Protein AF-A0A1I3PWI2-F1 (afdb_monomer)

Foldseek 3Di:
DDDDDDDDCPCVVVVVVVVVVVVVCLLCVQVVVLVVVLVCQQQVVDDLVVVLVVLVVVLVVLVVVDDPPCPVSVSVNSSSVSSSVVSVPFPRHHNCSVVRVVVVVVVVVVVVVVCVVPDPPDPPPPDD

Mean predicted aligned error: 11.2 Å

pLDDT: mean 79.99, std 15.86, range [42.53, 97.81]

Radius of gyration: 21.0 Å; Cα contacts (8 Å, |Δi|>4): 67; chains: 1; bounding box: 39×54×57 Å

Nearest PDB structures (foldseek):
  5l3c-assembly1_A  TM=3.468E-01  e=8.277E+00  Homo sapiens

Solvent-accessible surface area (backbone atoms only — not comparable to full-atom values): 7539 Å² total; per-residue (Å²): 135,84,79,77,78,76,81,80,70,91,50,52,70,59,51,51,49,53,49,49,51,51,49,50,50,39,75,50,63,28,52,67,60,45,53,52,51,46,52,35,26,29,70,60,76,45,56,64,70,57,51,48,53,52,48,53,52,48,48,55,51,52,63,74,67,65,52,100,83,49,71,70,50,59,45,51,46,53,22,50,52,51,41,45,48,49,64,70,71,48,81,67,37,62,80,39,30,68,65,48,51,55,52,49,50,52,53,52,52,54,50,51,53,52,53,61,73,67,52,75,80,76,78,79,77,81,83,126

Organism: NCBI:txid1114924

Sequence (128 aa):
MKRKPAPDWSDFDSLDGELSDTMALAANAHWASFAVAAALIDKGLIEKEALLKITEALIGLARSYEEPDAVNVDIALLSLEQFRGCLEVYDLKPGAVLPELELCETAAFLEQMVRRRNRPPEPEEDQD

Secondary structure (DSSP, 8-state):
-PPPPPPP-TTHHHHHHHHHHHHHHHTTTTHHHHHHHHHHHHTTSS-HHHHHHHHHHHHHHHHHT--TT-HHHHHHHHHHHHHHHHHHHS---TTTHHHHHHHHHHHHHHHHHHHHHTPPPPP-----

Structure (mmCIF, N/CA/C/O backbone):
data_AF-A0A1I3PWI2-F1
#
_entry.id   AF-A0A1I3PWI2-F1
#
loop_
_atom_site.group_PDB
_atom_site.id
_atom_site.type_symbol
_atom_site.label_atom_id
_atom_site.label_alt_id
_atom_site.label_comp_id
_atom_site.label_asym_id
_atom_site.label_entity_id
_atom_site.label_seq_id
_atom_site.pdbx_PDB_ins_code
_atom_site.Cartn_x
_atom_site.Cartn_y
_atom_site.Cartn_z
_atom_site.occupancy
_atom_site.B_iso_or_equiv
_atom_site.auth_seq_id
_atom_site.auth_comp_id
_atom_site.auth_asym_id
_atom_site.auth_atom_id
_atom_site.pdbx_PDB_model_num
ATOM 1 N N . MET A 1 1 ? 26.021 -4.400 -47.032 1.00 43.94 1 MET A N 1
ATOM 2 C CA . MET A 1 1 ? 25.353 -4.009 -45.771 1.00 43.94 1 MET A CA 1
ATOM 3 C C . MET A 1 1 ? 24.942 -2.547 -45.873 1.00 43.94 1 MET A C 1
ATOM 5 O O . MET A 1 1 ? 25.819 -1.697 -45.942 1.00 43.94 1 MET A O 1
ATOM 9 N N . LYS A 1 2 ? 23.641 -2.244 -45.968 1.00 43.06 2 LYS A N 1
ATOM 10 C CA . LYS A 1 2 ? 23.150 -0.860 -45.858 1.00 43.06 2 LYS A CA 1
ATOM 11 C C . LYS A 1 2 ? 23.138 -0.497 -44.369 1.00 43.06 2 LYS A C 1
ATOM 13 O O . LYS A 1 2 ? 22.577 -1.253 -43.582 1.00 43.06 2 LYS A O 1
ATOM 18 N N . ARG A 1 3 ? 23.804 0.595 -43.980 1.00 48.84 3 ARG A N 1
ATOM 19 C CA . ARG A 1 3 ? 23.737 1.118 -42.606 1.00 48.84 3 ARG A CA 1
ATOM 20 C C . ARG A 1 3 ? 22.287 1.522 -42.322 1.00 48.84 3 ARG A C 1
ATOM 22 O O . ARG A 1 3 ? 21.667 2.146 -43.183 1.00 48.84 3 ARG A O 1
ATOM 29 N N . LYS A 1 4 ? 21.751 1.125 -41.161 1.00 42.53 4 LYS A N 1
ATOM 30 C CA . LYS A 1 4 ? 20.460 1.637 -40.681 1.00 42.53 4 LYS A CA 1
ATOM 31 C C . LYS A 1 4 ? 20.547 3.171 -40.625 1.00 42.53 4 LYS A C 1
ATOM 33 O O . LYS A 1 4 ? 21.602 3.674 -40.228 1.00 42.53 4 LYS A O 1
ATOM 38 N N . PRO A 1 5 ? 19.502 3.898 -41.055 1.00 52.84 5 PRO A N 1
ATOM 39 C CA . PRO A 1 5 ? 19.450 5.339 -40.851 1.00 52.84 5 PRO A CA 1
ATOM 40 C C . PRO A 1 5 ? 19.571 5.643 -39.352 1.00 52.84 5 PRO A C 1
ATOM 42 O O . PRO A 1 5 ? 19.146 4.837 -38.519 1.00 52.84 5 PRO A O 1
ATOM 45 N N . ALA A 1 6 ? 20.214 6.765 -39.026 1.00 57.81 6 ALA A N 1
ATOM 46 C CA . ALA A 1 6 ? 20.267 7.256 -37.656 1.00 57.81 6 ALA A CA 1
ATOM 47 C C . ALA A 1 6 ? 18.833 7.523 -37.156 1.00 57.81 6 ALA A C 1
ATOM 49 O O . ALA A 1 6 ? 17.988 7.879 -37.983 1.00 57.81 6 ALA A O 1
ATOM 50 N N . PRO A 1 7 ? 18.550 7.330 -35.855 1.00 54.06 7 PRO A N 1
ATOM 51 C CA . PRO A 1 7 ? 17.249 7.668 -35.288 1.00 54.06 7 PRO A CA 1
ATOM 52 C C . PRO A 1 7 ? 16.950 9.144 -35.553 1.00 54.06 7 PRO A C 1
ATOM 54 O O . PRO A 1 7 ? 17.852 9.980 -35.460 1.00 54.06 7 PRO A O 1
ATOM 57 N N . ASP A 1 8 ? 15.713 9.446 -35.930 1.00 61.69 8 ASP A N 1
ATOM 58 C CA . ASP A 1 8 ? 15.234 10.820 -36.000 1.00 61.69 8 ASP A CA 1
ATOM 59 C C . ASP A 1 8 ? 15.000 11.307 -34.566 1.00 61.69 8 ASP A C 1
ATOM 61 O O . ASP A 1 8 ? 14.213 10.718 -33.830 1.00 61.69 8 ASP A O 1
ATOM 65 N N . TRP A 1 9 ? 15.756 12.322 -34.149 1.00 59.91 9 TRP A N 1
ATOM 66 C CA . TRP A 1 9 ? 15.756 12.858 -32.784 1.00 59.91 9 TRP A CA 1
ATOM 67 C C . TRP A 1 9 ? 14.835 14.076 -32.627 1.00 59.91 9 TRP A C 1
ATOM 69 O O . TRP A 1 9 ? 14.846 14.710 -31.577 1.00 59.91 9 TRP A O 1
ATOM 79 N N . SER A 1 10 ? 14.068 14.430 -33.665 1.00 58.41 10 SER A N 1
ATOM 80 C CA . SER A 1 10 ? 13.114 15.551 -33.629 1.00 58.41 10 SER A CA 1
ATOM 81 C C . SER A 1 10 ? 11.865 15.282 -32.778 1.00 58.41 10 SER A C 1
ATOM 83 O O . SER A 1 10 ? 11.100 16.203 -32.515 1.00 58.41 10 SER A O 1
ATOM 85 N N . ASP A 1 11 ? 11.705 14.046 -32.308 1.00 59.78 11 ASP A N 1
ATOM 86 C CA . ASP A 1 11 ? 10.565 13.545 -31.535 1.00 59.78 11 ASP A CA 1
ATOM 87 C C . ASP A 1 11 ? 10.942 13.304 -30.058 1.00 59.78 11 ASP A C 1
ATOM 89 O O . ASP A 1 11 ? 10.334 12.501 -29.365 1.00 59.78 11 ASP A O 1
ATOM 93 N N . PHE A 1 12 ? 12.011 13.940 -29.561 1.00 61.53 12 PHE A N 1
ATOM 94 C CA . PHE A 1 12 ? 12.490 13.698 -28.193 1.00 61.53 12 PHE A CA 1
ATOM 95 C C . PHE A 1 12 ? 11.483 14.160 -27.133 1.00 61.53 12 PHE A C 1
ATOM 97 O O . PHE A 1 12 ? 11.306 13.468 -26.138 1.00 61.53 12 PHE A O 1
ATOM 104 N N . ASP A 1 13 ? 10.795 15.281 -27.366 1.00 59.03 13 ASP A N 1
ATOM 105 C CA . ASP A 1 13 ? 9.804 15.822 -26.426 1.00 59.03 13 ASP A CA 1
ATOM 106 C C . ASP A 1 13 ? 8.523 14.973 -26.385 1.00 59.03 13 ASP A C 1
ATOM 108 O O . ASP A 1 13 ? 7.911 14.811 -25.330 1.00 59.03 13 ASP A O 1
ATOM 112 N N . SER A 1 14 ? 8.113 14.393 -27.517 1.00 58.34 14 SER A N 1
ATOM 113 C CA . SER A 1 14 ? 6.978 13.463 -27.560 1.00 58.34 14 SER A CA 1
ATOM 114 C C . SER A 1 14 ? 7.358 12.104 -26.971 1.00 58.34 14 SER A C 1
ATOM 116 O O . SER A 1 14 ? 6.559 11.525 -26.241 1.00 58.34 14 SER A O 1
ATOM 118 N N . LEU A 1 15 ? 8.592 11.637 -27.195 1.00 67.62 15 LEU A N 1
ATOM 119 C CA . LEU A 1 15 ? 9.135 10.438 -26.566 1.00 67.62 15 LEU A CA 1
ATOM 120 C C . LEU A 1 15 ? 9.215 10.611 -25.043 1.00 67.62 15 LEU A C 1
ATOM 122 O O . LEU A 1 15 ? 8.857 9.692 -24.317 1.00 67.62 15 LEU A O 1
ATOM 126 N N . ASP A 1 16 ? 9.639 11.779 -24.553 1.00 67.38 16 ASP A N 1
ATOM 127 C CA . ASP A 1 16 ? 9.697 12.096 -23.120 1.00 67.38 16 ASP A CA 1
ATOM 128 C C . ASP A 1 16 ? 8.292 12.199 -22.503 1.00 67.38 16 ASP A C 1
ATOM 130 O O . ASP A 1 16 ? 8.056 11.703 -21.398 1.00 67.38 16 ASP A O 1
ATOM 134 N N . GLY A 1 17 ? 7.324 12.751 -23.245 1.00 63.09 17 GLY A N 1
ATOM 135 C CA . GLY A 1 17 ? 5.908 12.757 -22.874 1.00 63.09 17 GLY A CA 1
ATOM 136 C C . GLY A 1 17 ? 5.305 11.351 -22.789 1.00 63.09 17 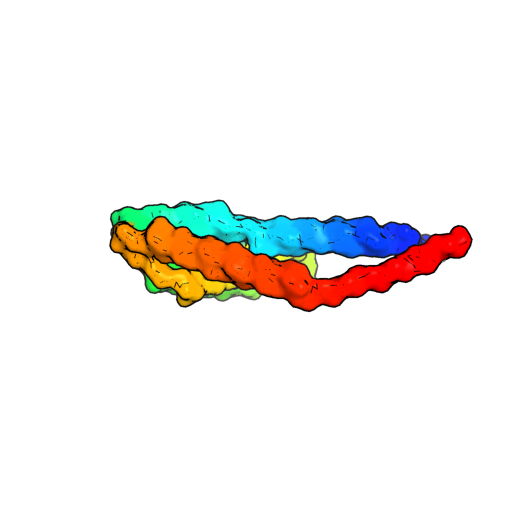GLY A C 1
ATOM 137 O O . GLY A 1 17 ? 4.722 10.991 -21.768 1.00 63.09 17 GLY A O 1
ATOM 138 N N . GLU A 1 18 ? 5.499 10.517 -23.814 1.00 63.06 18 GLU A N 1
ATOM 139 C CA . GLU A 1 18 ? 5.018 9.129 -23.837 1.00 63.06 18 GLU A CA 1
ATOM 140 C C . GLU A 1 18 ? 5.691 8.265 -22.761 1.00 63.06 18 GLU A C 1
ATOM 142 O O . GLU A 1 18 ? 5.035 7.429 -22.127 1.00 63.06 18 GLU A O 1
ATOM 147 N N . LEU A 1 19 ? 6.987 8.478 -22.509 1.00 67.56 19 LEU A N 1
ATOM 148 C CA . LEU A 1 19 ? 7.717 7.804 -21.439 1.00 67.56 19 LEU A CA 1
ATOM 149 C C . LEU A 1 19 ? 7.183 8.237 -20.069 1.00 67.56 19 LEU A C 1
ATOM 151 O O . LEU A 1 19 ? 6.920 7.385 -19.222 1.00 67.56 19 LEU A O 1
ATOM 155 N N . SER A 1 20 ? 6.954 9.537 -19.872 1.00 64.81 20 SER A N 1
ATOM 156 C CA . SER A 1 20 ? 6.384 10.097 -18.643 1.00 64.81 20 SER A CA 1
ATOM 157 C C . SER A 1 20 ? 4.973 9.576 -18.371 1.00 64.81 20 SER A C 1
ATOM 159 O O . SER A 1 20 ? 4.687 9.166 -17.246 1.00 64.81 20 SER A O 1
ATOM 161 N N . ASP A 1 21 ? 4.111 9.512 -19.386 1.00 59.69 21 ASP A N 1
ATOM 162 C CA . ASP A 1 21 ? 2.749 8.982 -19.269 1.00 59.69 21 ASP A CA 1
ATOM 163 C C . ASP A 1 21 ? 2.753 7.479 -18.977 1.00 59.69 21 ASP A C 1
ATOM 165 O O . ASP A 1 21 ? 2.015 7.000 -18.111 1.00 59.69 21 ASP A O 1
ATOM 169 N N . THR A 1 22 ? 3.631 6.727 -19.641 1.00 62.25 22 THR A N 1
ATOM 170 C CA . THR A 1 22 ? 3.802 5.290 -19.392 1.00 62.25 22 THR A CA 1
ATOM 171 C C . THR A 1 22 ? 4.310 5.041 -17.975 1.00 62.25 22 THR A C 1
ATOM 173 O O . THR A 1 22 ? 3.779 4.181 -17.269 1.00 62.25 22 THR A O 1
ATOM 176 N N . MET A 1 23 ? 5.288 5.824 -17.516 1.00 62.78 23 MET A N 1
ATOM 177 C CA . MET A 1 23 ? 5.798 5.761 -16.149 1.00 62.78 23 MET A CA 1
ATOM 178 C C . MET A 1 23 ? 4.741 6.189 -15.128 1.00 62.78 23 MET A C 1
ATOM 180 O O . MET A 1 23 ? 4.651 5.572 -14.072 1.00 62.78 23 MET A O 1
ATOM 184 N N . ALA A 1 24 ? 3.902 7.181 -15.432 1.00 61.16 24 ALA A N 1
ATOM 185 C CA . ALA A 1 24 ? 2.811 7.618 -14.564 1.00 61.16 24 ALA A CA 1
ATOM 186 C C . ALA A 1 24 ? 1.690 6.572 -14.462 1.00 61.16 24 ALA A C 1
ATOM 188 O O . ALA A 1 24 ? 1.161 6.339 -13.374 1.00 61.16 24 ALA A O 1
ATOM 189 N N . LEU A 1 25 ? 1.339 5.912 -15.568 1.00 61.69 25 LEU A N 1
ATOM 190 C CA . LEU A 1 25 ? 0.379 4.807 -15.587 1.00 61.69 25 LEU A CA 1
ATOM 191 C C . LEU A 1 25 ? 0.926 3.591 -14.835 1.00 61.69 25 LEU A C 1
ATOM 193 O O . LEU A 1 25 ? 0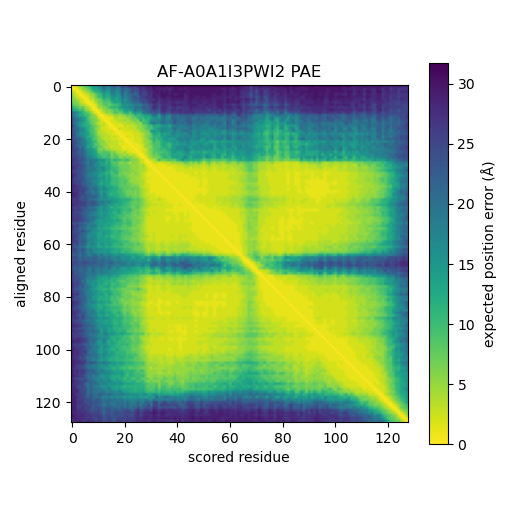.226 3.028 -13.993 1.00 61.69 25 LEU A O 1
ATOM 197 N N . ALA A 1 26 ? 2.191 3.235 -15.067 1.00 60.06 26 ALA A N 1
ATOM 198 C CA . ALA A 1 26 ? 2.885 2.184 -14.328 1.00 60.06 26 ALA A CA 1
ATOM 199 C C . ALA A 1 26 ? 2.947 2.498 -12.823 1.00 60.06 26 ALA A C 1
ATOM 201 O O . ALA A 1 26 ? 2.626 1.645 -11.996 1.00 60.06 26 ALA A O 1
ATOM 202 N N . ALA A 1 27 ? 3.265 3.747 -12.468 1.00 62.22 27 ALA A N 1
ATOM 203 C CA . ALA A 1 27 ? 3.378 4.207 -11.088 1.00 62.22 27 ALA A CA 1
ATOM 204 C C . ALA A 1 27 ? 2.037 4.323 -10.343 1.00 62.22 27 ALA A C 1
ATOM 206 O O . ALA A 1 27 ? 2.017 4.538 -9.136 1.00 62.22 27 ALA A O 1
ATOM 207 N N . ASN A 1 28 ? 0.907 4.214 -11.038 1.00 65.69 28 ASN A N 1
ATOM 208 C CA . ASN A 1 28 ? -0.423 4.307 -10.435 1.00 65.69 28 ASN A CA 1
ATOM 209 C C . ASN A 1 28 ? -1.255 3.033 -10.644 1.00 65.69 28 ASN A C 1
ATOM 211 O O . ASN A 1 28 ? -2.376 2.937 -10.144 1.00 65.69 28 ASN A O 1
ATOM 215 N N . ALA A 1 29 ? -0.706 2.021 -11.323 1.00 72.38 29 ALA A N 1
ATOM 216 C CA . ALA A 1 29 ? -1.392 0.760 -11.597 1.00 72.38 29 ALA A CA 1
ATOM 217 C C . ALA A 1 29 ? -1.809 0.005 -10.317 1.00 72.38 29 ALA A C 1
ATOM 219 O O . ALA A 1 29 ? -2.728 -0.813 -10.343 1.00 72.38 29 ALA A O 1
ATOM 220 N N . HIS A 1 30 ? -1.173 0.303 -9.179 1.00 82.69 30 HIS A N 1
ATOM 221 C CA . HIS A 1 30 ? -1.436 -0.358 -7.904 1.00 82.69 30 HIS A CA 1
ATOM 222 C C . HIS A 1 30 ? -2.699 0.140 -7.177 1.00 82.69 30 HIS A C 1
ATOM 224 O O . HIS A 1 30 ? -3.201 -0.571 -6.303 1.00 82.69 30 HIS A O 1
ATOM 230 N N . TRP A 1 31 ? -3.248 1.317 -7.513 1.00 88.12 31 TRP A N 1
ATOM 231 C CA . TRP A 1 31 ? -4.329 1.940 -6.730 1.00 88.12 31 TRP A CA 1
ATOM 232 C C . TRP A 1 31 ? -5.616 1.120 -6.684 1.00 88.12 31 TRP A C 1
ATOM 234 O O . TRP A 1 31 ? -6.254 1.041 -5.636 1.00 88.12 31 TRP A O 1
ATOM 244 N N . ALA A 1 32 ? -5.992 0.474 -7.790 1.00 86.75 32 ALA A N 1
ATOM 245 C CA . ALA A 1 32 ? -7.183 -0.374 -7.822 1.00 86.75 32 ALA A CA 1
ATOM 246 C C . ALA A 1 32 ? -7.034 -1.573 -6.870 1.00 86.75 32 ALA A C 1
ATOM 248 O O . ALA A 1 32 ? -7.927 -1.855 -6.068 1.00 86.75 32 ALA A O 1
ATOM 249 N N . SER A 1 33 ? -5.874 -2.232 -6.904 1.00 90.19 33 SER A N 1
ATOM 250 C CA . SER A 1 33 ? -5.534 -3.315 -5.978 1.00 90.19 33 SER A CA 1
ATOM 251 C C . SER A 1 33 ? -5.499 -2.817 -4.534 1.00 90.19 33 SER A C 1
ATOM 253 O O . SER A 1 33 ? -5.990 -3.499 -3.634 1.00 90.19 33 SER A O 1
ATOM 255 N N . PHE A 1 34 ? -4.961 -1.615 -4.304 1.00 93.88 34 PHE A N 1
ATOM 256 C CA . PHE A 1 34 ? -4.891 -0.997 -2.982 1.00 93.88 34 PHE A CA 1
ATOM 257 C C . PHE A 1 34 ? -6.278 -0.687 -2.416 1.00 93.88 34 PHE A C 1
ATOM 259 O O . PHE A 1 34 ? -6.547 -1.018 -1.265 1.00 93.88 34 PHE A O 1
ATOM 266 N N . ALA A 1 35 ? -7.199 -0.163 -3.227 1.00 94.06 35 ALA A N 1
ATOM 267 C CA . ALA A 1 35 ? -8.581 0.078 -2.815 1.00 94.06 35 ALA A CA 1
ATOM 268 C C . ALA A 1 35 ? -9.293 -1.219 -2.389 1.00 94.06 35 ALA A C 1
ATOM 270 O O . ALA A 1 35 ? -9.978 -1.248 -1.365 1.00 94.06 35 ALA A O 1
ATOM 271 N N . VAL A 1 36 ? -9.097 -2.314 -3.134 1.00 95.56 36 VAL A N 1
ATOM 272 C CA . VAL A 1 36 ? -9.649 -3.630 -2.771 1.00 95.56 36 VAL A CA 1
ATOM 273 C C . VAL A 1 36 ? -9.035 -4.136 -1.466 1.00 95.56 36 VAL A C 1
ATOM 275 O O . VAL A 1 36 ? -9.767 -4.549 -0.569 1.00 95.56 36 VAL A O 1
ATOM 278 N N . ALA A 1 37 ? -7.711 -4.072 -1.325 1.00 95.50 37 ALA A N 1
ATOM 279 C CA . ALA A 1 37 ? -7.020 -4.461 -0.100 1.00 95.50 37 ALA A CA 1
ATOM 280 C C . ALA A 1 37 ? -7.513 -3.672 1.120 1.00 95.50 37 ALA A C 1
ATOM 282 O O . ALA A 1 37 ? -7.846 -4.264 2.145 1.00 95.50 37 ALA A O 1
ATOM 283 N N . ALA A 1 38 ? -7.625 -2.352 0.986 1.00 96.38 38 ALA A N 1
ATOM 284 C CA . ALA A 1 38 ? -8.133 -1.458 2.014 1.00 96.38 38 ALA A CA 1
ATOM 285 C C . ALA A 1 38 ? -9.567 -1.838 2.424 1.00 96.38 38 ALA A C 1
ATOM 287 O O . ALA A 1 38 ? -9.855 -1.954 3.613 1.00 96.38 38 ALA A O 1
ATOM 288 N N . ALA A 1 39 ? -10.449 -2.141 1.466 1.00 97.12 39 ALA A N 1
ATOM 289 C CA . ALA A 1 39 ? -11.805 -2.608 1.760 1.00 97.12 39 ALA A CA 1
ATOM 290 C C . ALA A 1 39 ? -11.828 -3.963 2.495 1.00 97.12 39 ALA A C 1
ATOM 292 O O . ALA A 1 39 ? -12.622 -4.157 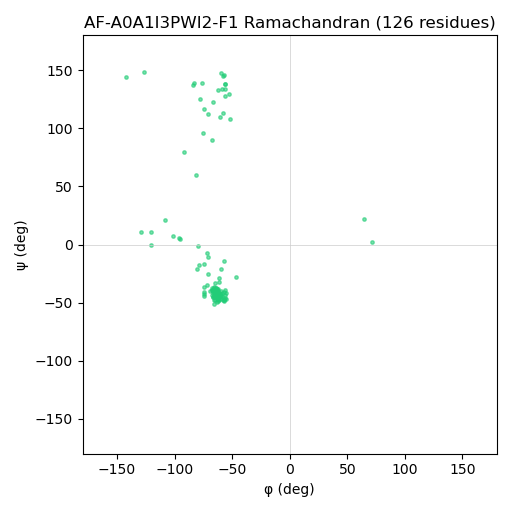3.415 1.00 97.12 39 ALA A O 1
ATOM 293 N N . LEU A 1 40 ? -10.956 -4.905 2.122 1.00 97.38 40 LEU A N 1
ATOM 294 C CA . LEU A 1 40 ? -10.852 -6.203 2.798 1.00 97.38 40 LEU A CA 1
ATOM 295 C C . LEU A 1 40 ? -10.321 -6.061 4.233 1.00 97.38 40 LEU A C 1
ATOM 297 O O . LEU A 1 40 ? -10.827 -6.734 5.134 1.00 97.38 40 LEU A O 1
ATOM 301 N N . ILE A 1 41 ? -9.349 -5.169 4.452 1.00 97.62 41 ILE A N 1
ATOM 302 C CA . ILE A 1 41 ? -8.824 -4.836 5.784 1.00 97.62 41 ILE A CA 1
ATOM 303 C C . ILE A 1 41 ? -9.907 -4.154 6.626 1.00 97.62 41 ILE A 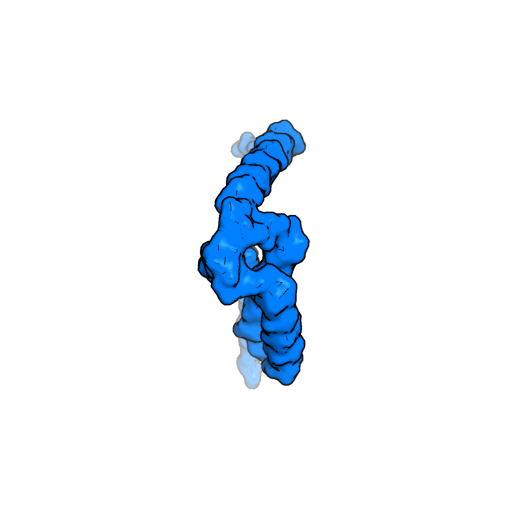C 1
ATOM 305 O O . ILE A 1 41 ? -10.107 -4.539 7.776 1.00 97.62 41 ILE A O 1
ATOM 309 N N . ASP A 1 42 ? -10.662 -3.206 6.056 1.00 97.81 42 ASP A N 1
ATOM 310 C CA . ASP A 1 42 ? -11.768 -2.520 6.742 1.00 97.81 42 ASP A CA 1
ATOM 311 C C . ASP A 1 42 ? -12.795 -3.514 7.292 1.00 97.81 42 ASP A C 1
ATOM 313 O O . ASP A 1 42 ? -13.252 -3.389 8.429 1.00 97.81 42 ASP A O 1
ATOM 317 N N . LYS A 1 43 ? -13.118 -4.543 6.501 1.00 97.56 43 LYS A N 1
ATOM 318 C CA . LYS A 1 43 ? -14.034 -5.622 6.892 1.00 97.56 43 LYS A CA 1
ATOM 319 C C . LYS A 1 43 ? -13.405 -6.688 7.787 1.00 97.56 43 LYS A C 1
ATOM 321 O O . LYS A 1 43 ? -14.112 -7.611 8.182 1.00 97.56 43 LYS A O 1
ATOM 326 N N . GLY A 1 44 ? -12.116 -6.579 8.113 1.00 96.19 44 GLY A N 1
ATOM 327 C CA . GLY A 1 44 ? -11.392 -7.564 8.918 1.00 96.19 44 GLY A CA 1
ATOM 328 C C . GLY A 1 44 ? -11.277 -8.934 8.245 1.00 96.19 44 GLY A C 1
ATOM 329 O O . GLY A 1 44 ? -11.115 -9.939 8.930 1.00 96.19 44 GLY A O 1
ATOM 330 N N . LEU A 1 45 ? -11.400 -8.994 6.914 1.00 97.38 45 LEU A N 1
ATOM 331 C CA . LEU A 1 45 ? -11.303 -10.239 6.142 1.00 97.38 45 LEU A CA 1
ATOM 332 C C . LEU A 1 45 ? -9.851 -10.656 5.897 1.00 97.38 45 LEU A C 1
ATOM 334 O O . LEU A 1 45 ? -9.582 -11.823 5.616 1.00 97.38 45 LEU A O 1
ATOM 338 N N . ILE A 1 46 ? -8.926 -9.703 5.987 1.00 96.12 46 ILE A N 1
ATOM 339 C CA . ILE A 1 46 ? -7.490 -9.928 5.879 1.00 96.12 46 ILE A CA 1
ATOM 340 C C . ILE A 1 46 ? -6.748 -9.020 6.860 1.00 96.12 46 ILE A C 1
ATOM 342 O O . ILE A 1 46 ? -7.142 -7.877 7.089 1.00 96.12 46 ILE A O 1
ATOM 346 N N . GLU A 1 47 ? -5.661 -9.535 7.427 1.00 96.44 47 GLU A N 1
ATOM 347 C CA . GLU A 1 47 ? -4.730 -8.758 8.244 1.00 96.44 47 GLU A CA 1
ATOM 348 C C . GLU A 1 47 ? -3.723 -8.024 7.347 1.00 96.44 47 GLU A C 1
ATOM 350 O O . GLU A 1 47 ? -3.195 -8.601 6.388 1.00 96.44 47 GLU A O 1
ATOM 355 N N . LYS A 1 48 ? -3.410 -6.764 7.677 1.00 96.75 48 LYS A N 1
ATOM 356 C CA . LYS A 1 48 ? -2.433 -5.951 6.933 1.00 96.75 48 LYS A CA 1
ATOM 357 C C . LYS A 1 48 ? -1.067 -6.640 6.877 1.00 96.75 48 LYS A C 1
ATOM 359 O O . LYS A 1 48 ? -0.427 -6.680 5.828 1.00 96.75 48 LYS A O 1
ATOM 364 N N . GLU A 1 49 ? -0.651 -7.249 7.984 1.00 97.06 49 GLU A N 1
ATOM 365 C CA . GLU A 1 49 ? 0.608 -7.982 8.116 1.00 97.06 49 GLU A CA 1
ATOM 366 C C . GLU A 1 49 ? 0.659 -9.218 7.211 1.00 97.06 49 GLU A C 1
ATOM 36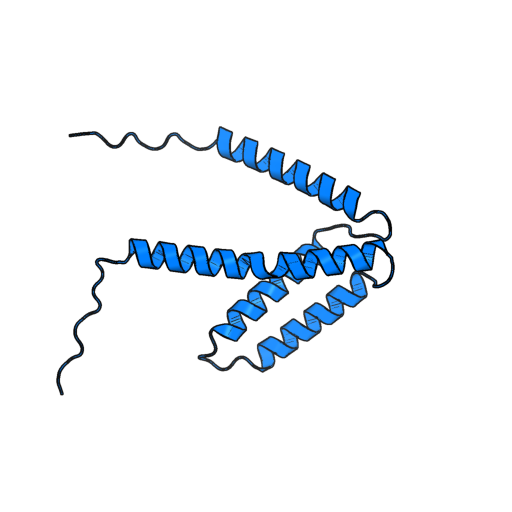8 O O . GLU A 1 49 ? 1.710 -9.537 6.653 1.00 97.06 49 GLU A O 1
ATOM 373 N N . ALA A 1 50 ? -0.463 -9.925 7.051 1.00 96.38 50 ALA A N 1
ATOM 374 C CA . ALA A 1 50 ? -0.543 -11.070 6.150 1.00 96.38 50 ALA A CA 1
ATOM 375 C C . ALA A 1 50 ? -0.406 -10.623 4.690 1.00 96.38 50 ALA A C 1
ATOM 377 O O . ALA A 1 50 ? 0.345 -11.226 3.921 1.00 96.38 50 ALA A O 1
ATOM 378 N N . LEU A 1 51 ? -1.077 -9.530 4.323 1.00 95.88 51 LEU A N 1
ATOM 379 C CA . LEU A 1 51 ? -1.011 -8.970 2.980 1.00 95.88 51 LEU A CA 1
ATOM 380 C C . LEU A 1 51 ? 0.390 -8.439 2.631 1.00 95.88 51 LEU A C 1
ATOM 382 O O . LEU A 1 51 ? 0.868 -8.677 1.522 1.00 95.88 51 LEU A O 1
ATOM 386 N N . LEU A 1 52 ? 1.081 -7.797 3.579 1.00 96.94 52 LEU A N 1
ATOM 387 C CA . LEU A 1 52 ? 2.483 -7.390 3.425 1.00 96.94 52 LEU A CA 1
ATOM 388 C C . LEU A 1 52 ? 3.394 -8.585 3.114 1.00 96.94 52 LEU A C 1
ATOM 390 O O . LEU A 1 52 ? 4.141 -8.543 2.140 1.00 96.94 52 LEU A O 1
ATOM 394 N N . LYS A 1 53 ? 3.277 -9.682 3.874 1.00 97.25 53 LYS A N 1
ATOM 395 C CA . LYS A 1 53 ? 4.069 -10.906 3.646 1.00 97.25 53 LYS A CA 1
ATOM 396 C C . LYS A 1 53 ? 3.800 -11.534 2.280 1.00 97.25 53 LYS A C 1
ATOM 398 O O . LYS A 1 53 ? 4.731 -11.970 1.610 1.00 97.25 53 LYS A O 1
ATOM 403 N N . ILE A 1 54 ? 2.532 -11.589 1.865 1.00 95.94 54 ILE A N 1
ATOM 404 C CA . ILE A 1 54 ? 2.152 -12.097 0.538 1.00 95.94 54 ILE A CA 1
ATOM 405 C C . ILE A 1 54 ? 2.769 -11.221 -0.554 1.00 95.94 54 ILE A C 1
ATOM 407 O O . ILE A 1 54 ? 3.330 -11.741 -1.515 1.00 95.94 54 ILE A O 1
ATOM 411 N N . THR A 1 55 ? 2.711 -9.901 -0.389 1.00 95.19 55 THR A N 1
ATOM 412 C CA . THR A 1 55 ? 3.267 -8.946 -1.353 1.00 95.19 55 THR A CA 1
ATOM 413 C C . THR A 1 55 ? 4.787 -9.088 -1.459 1.00 95.19 55 THR A C 1
ATOM 415 O O . THR A 1 55 ? 5.319 -9.151 -2.562 1.00 95.19 55 THR A O 1
ATOM 418 N N . GLU A 1 56 ? 5.491 -9.221 -0.333 1.00 95.69 56 GLU A N 1
ATOM 419 C CA . GLU A 1 56 ? 6.939 -9.459 -0.303 1.00 95.69 56 GLU A CA 1
ATOM 420 C C . GLU A 1 56 ? 7.324 -10.778 -0.992 1.00 95.69 56 GLU A C 1
ATOM 422 O O . GLU A 1 56 ? 8.265 -10.816 -1.788 1.00 95.69 56 GLU A O 1
ATOM 427 N N . ALA A 1 57 ? 6.554 -11.846 -0.766 1.00 95.19 57 ALA A N 1
ATOM 428 C CA . ALA A 1 57 ? 6.753 -13.117 -1.455 1.00 95.19 57 ALA A CA 1
ATOM 429 C C . ALA A 1 57 ? 6.532 -12.997 -2.975 1.00 95.19 57 ALA A C 1
ATOM 431 O O . ALA A 1 57 ? 7.296 -13.577 -3.746 1.00 95.19 57 ALA A O 1
ATOM 432 N N . LEU A 1 58 ? 5.530 -12.227 -3.415 1.00 91.38 58 LEU A N 1
ATOM 433 C CA . LEU A 1 58 ? 5.278 -11.967 -4.837 1.00 91.38 58 LEU A CA 1
ATOM 434 C C . LEU A 1 58 ? 6.392 -11.142 -5.487 1.00 91.38 58 LEU A C 1
ATOM 436 O O . LEU A 1 58 ? 6.778 -11.450 -6.610 1.00 91.38 58 LEU A O 1
ATOM 440 N N . ILE A 1 59 ? 6.950 -10.150 -4.786 1.00 91.75 59 ILE A N 1
ATOM 441 C CA . ILE A 1 59 ? 8.127 -9.399 -5.254 1.00 91.75 59 ILE A CA 1
ATOM 442 C C . ILE A 1 59 ? 9.319 -10.347 -5.423 1.00 91.75 59 ILE A C 1
ATOM 444 O O . ILE A 1 59 ? 9.971 -10.343 -6.466 1.00 91.75 59 ILE A O 1
ATOM 448 N N . GLY A 1 60 ? 9.589 -11.197 -4.425 1.00 90.62 60 GLY A N 1
ATOM 449 C CA . GLY A 1 60 ? 10.658 -12.196 -4.507 1.00 90.62 60 GLY A CA 1
ATOM 450 C C . GLY A 1 60 ? 10.464 -13.173 -5.671 1.00 90.62 60 GLY A C 1
ATOM 451 O O . GLY A 1 60 ? 11.420 -13.499 -6.373 1.00 90.62 60 GLY A O 1
ATOM 452 N N . LEU A 1 61 ? 9.220 -13.591 -5.915 1.00 88.00 61 LEU A N 1
ATOM 453 C CA . LEU A 1 61 ? 8.864 -14.448 -7.040 1.00 88.00 61 LEU A CA 1
ATOM 454 C C . LEU A 1 61 ? 9.070 -13.733 -8.383 1.00 88.00 61 LEU A C 1
ATOM 456 O O . LEU A 1 61 ? 9.705 -14.294 -9.270 1.00 88.00 61 LEU A O 1
ATOM 460 N N . ALA A 1 62 ? 8.594 -12.497 -8.529 1.00 85.62 62 ALA A N 1
ATOM 461 C CA . ALA A 1 62 ? 8.745 -11.716 -9.754 1.00 85.62 62 ALA A CA 1
ATOM 462 C C . ALA A 1 62 ? 10.224 -11.479 -10.107 1.00 85.62 62 ALA A C 1
ATOM 464 O O . ALA A 1 62 ? 10.614 -11.708 -11.248 1.00 85.62 62 ALA A O 1
ATOM 465 N N . ARG A 1 63 ? 11.070 -11.162 -9.116 1.00 87.19 63 ARG A N 1
ATOM 466 C CA . ARG A 1 63 ? 12.531 -11.046 -9.296 1.00 87.19 63 ARG A CA 1
ATOM 467 C C . ARG A 1 63 ? 13.193 -12.353 -9.737 1.00 87.19 63 ARG A C 1
ATOM 469 O O . ARG A 1 63 ? 14.214 -12.336 -10.408 1.00 87.19 63 ARG A O 1
ATOM 476 N N . SER A 1 64 ? 12.628 -13.507 -9.379 1.00 84.31 64 SER A N 1
ATOM 477 C CA . SER A 1 64 ? 13.169 -14.802 -9.820 1.00 84.31 64 SER A CA 1
ATOM 478 C C . SER A 1 64 ? 12.878 -15.124 -11.294 1.00 84.31 64 SER A C 1
ATOM 480 O O . SER A 1 64 ? 13.540 -15.991 -11.862 1.00 84.31 64 SER A O 1
ATOM 482 N N . TYR A 1 65 ? 11.915 -14.424 -11.905 1.00 74.69 65 TYR A N 1
ATOM 483 C CA . TYR A 1 65 ? 11.527 -14.549 -13.315 1.00 74.69 65 TYR A CA 1
ATOM 484 C C . TYR A 1 65 ? 12.096 -13.436 -14.204 1.00 74.69 65 TYR A C 1
ATOM 486 O O . TYR A 1 65 ? 11.703 -13.329 -15.364 1.00 74.69 65 TYR A O 1
ATOM 494 N N . GLU A 1 66 ? 12.981 -12.594 -13.669 1.00 69.38 66 GLU A N 1
ATOM 495 C CA . GLU A 1 66 ? 13.578 -11.469 -14.384 1.00 69.38 66 GLU A CA 1
ATOM 496 C C . GLU A 1 66 ? 14.494 -11.991 -15.508 1.00 69.38 66 GLU A C 1
ATOM 498 O O . GLU A 1 66 ? 15.673 -12.295 -15.317 1.00 69.38 66 GLU A O 1
ATOM 503 N N . GLU A 1 67 ? 13.916 -12.173 -16.697 1.00 69.81 67 GLU A N 1
ATOM 504 C CA . GLU A 1 67 ? 14.673 -12.330 -17.933 1.00 69.81 67 GLU A CA 1
ATOM 505 C C . GLU A 1 67 ? 15.193 -10.948 -18.371 1.00 69.81 67 GLU A C 1
ATOM 507 O O . GLU A 1 67 ? 14.425 -9.984 -18.324 1.00 69.81 67 GLU A O 1
ATOM 512 N N . PRO A 1 68 ? 16.446 -10.827 -18.853 1.00 57.06 68 PRO A N 1
ATOM 513 C CA . PRO A 1 68 ? 17.105 -9.536 -19.105 1.00 57.06 68 PRO A CA 1
ATOM 514 C C . PRO A 1 68 ? 16.392 -8.558 -20.058 1.00 57.06 68 PRO A C 1
ATOM 516 O O . PRO A 1 68 ? 16.770 -7.394 -20.096 1.00 57.06 68 PRO A O 1
ATOM 519 N N . ASP A 1 69 ? 15.394 -9.011 -20.826 1.00 56.81 69 ASP A N 1
ATOM 520 C CA . ASP A 1 69 ? 14.684 -8.218 -21.843 1.00 56.81 69 ASP A CA 1
ATOM 521 C C . ASP A 1 69 ? 13.164 -8.094 -21.578 1.00 56.81 69 ASP A C 1
ATOM 523 O O . ASP A 1 69 ? 12.402 -7.644 -22.440 1.00 56.81 69 ASP A O 1
ATOM 527 N N . ALA A 1 70 ? 12.676 -8.495 -20.399 1.00 60.50 70 ALA A N 1
ATOM 528 C CA . ALA A 1 70 ? 11.246 -8.506 -20.097 1.00 60.50 70 ALA A CA 1
ATOM 529 C C . ALA A 1 70 ? 10.771 -7.194 -19.436 1.00 60.50 70 ALA A C 1
ATOM 531 O O . ALA A 1 70 ? 10.504 -7.160 -18.239 1.00 60.50 70 ALA A O 1
ATOM 532 N N . VAL A 1 71 ? 10.548 -6.142 -20.239 1.00 61.34 71 VAL A N 1
ATOM 533 C CA . VAL A 1 71 ? 9.989 -4.826 -19.816 1.00 61.34 71 VAL A CA 1
ATOM 534 C C . VAL A 1 71 ? 8.736 -4.944 -18.922 1.00 61.34 71 VAL A C 1
ATOM 536 O O . VAL A 1 71 ? 8.470 -4.097 -18.072 1.00 61.34 71 VAL A O 1
ATOM 539 N N . ASN A 1 72 ? 7.961 -6.022 -19.072 1.00 68.81 72 ASN A N 1
ATOM 540 C CA . ASN A 1 72 ? 6.758 -6.271 -18.273 1.00 68.81 72 ASN A CA 1
ATOM 541 C C . ASN A 1 72 ? 7.045 -6.637 -16.804 1.00 68.81 72 ASN A C 1
ATOM 543 O O . ASN A 1 72 ? 6.176 -6.426 -15.957 1.00 68.81 72 ASN A O 1
ATOM 547 N N . VAL A 1 73 ? 8.221 -7.193 -16.493 1.00 75.38 73 VAL A N 1
ATOM 548 C CA . VAL A 1 73 ? 8.584 -7.595 -15.124 1.00 75.38 73 VAL A CA 1
ATOM 549 C C . VAL A 1 73 ? 8.912 -6.366 -14.282 1.00 75.38 73 VAL A C 1
ATOM 551 O O . VAL A 1 73 ? 8.400 -6.256 -13.171 1.00 75.38 73 VAL A O 1
ATOM 554 N N . ASP A 1 74 ? 9.645 -5.398 -14.832 1.00 78.00 74 ASP A N 1
ATOM 555 C CA . ASP A 1 74 ?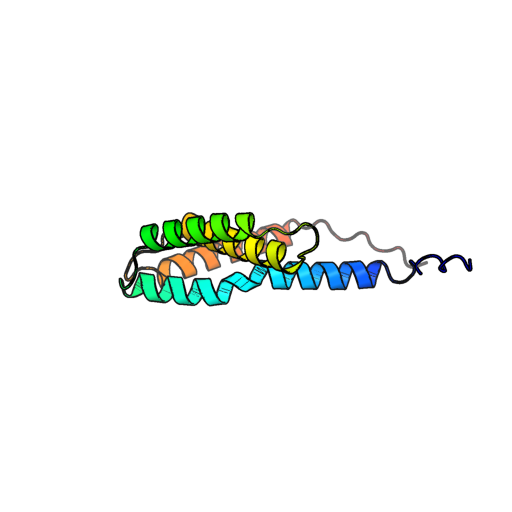 10.008 -4.157 -14.133 1.00 78.00 74 ASP A CA 1
ATOM 556 C C . ASP A 1 74 ? 8.781 -3.327 -13.750 1.00 78.00 74 ASP A C 1
ATOM 558 O O . ASP A 1 74 ? 8.665 -2.845 -12.623 1.00 78.00 74 ASP A O 1
ATOM 562 N N . ILE A 1 75 ? 7.816 -3.208 -14.666 1.00 77.19 75 ILE A N 1
ATOM 563 C CA . ILE A 1 75 ? 6.555 -2.499 -14.411 1.00 77.19 75 ILE A CA 1
ATOM 564 C C . ILE A 1 75 ? 5.743 -3.215 -13.322 1.00 77.19 75 ILE A C 1
ATOM 566 O O . ILE A 1 75 ? 5.190 -2.570 -12.426 1.00 77.19 75 ILE A O 1
ATOM 570 N N . ALA A 1 76 ? 5.681 -4.549 -13.367 1.00 79.19 76 ALA A N 1
ATOM 571 C CA . ALA A 1 76 ? 4.992 -5.336 -12.350 1.00 79.19 76 ALA A CA 1
ATOM 572 C C . ALA A 1 76 ? 5.676 -5.224 -10.976 1.00 79.19 76 ALA A C 1
ATOM 574 O O . ALA A 1 76 ? 4.992 -5.083 -9.961 1.00 79.19 76 ALA A O 1
ATOM 575 N N . LEU A 1 77 ? 7.012 -5.238 -10.941 1.00 86.19 77 LEU A N 1
ATOM 576 C CA . LEU A 1 77 ? 7.807 -5.040 -9.730 1.00 86.19 77 LEU A CA 1
ATOM 577 C C . LEU A 1 77 ? 7.582 -3.651 -9.137 1.00 86.19 77 LEU A C 1
ATOM 579 O O . LEU A 1 77 ? 7.266 -3.556 -7.953 1.00 86.19 77 LEU A O 1
ATOM 583 N N . LEU A 1 78 ? 7.648 -2.597 -9.955 1.00 86.12 78 LEU A N 1
ATOM 584 C CA . LEU A 1 78 ? 7.372 -1.228 -9.522 1.00 86.12 78 LEU A CA 1
ATOM 585 C C . LEU A 1 78 ? 5.976 -1.113 -8.894 1.00 86.12 78 LEU A C 1
ATOM 587 O O . LEU A 1 78 ? 5.823 -0.546 -7.813 1.00 86.12 78 LEU A O 1
ATOM 591 N N . SER A 1 79 ? 4.961 -1.696 -9.537 1.00 86.00 79 SER A N 1
ATOM 592 C CA . SER A 1 79 ? 3.588 -1.687 -9.024 1.00 86.00 79 SER A CA 1
ATOM 593 C C . SER A 1 79 ? 3.462 -2.421 -7.679 1.00 86.00 79 SER A C 1
ATOM 595 O O . SER A 1 79 ? 2.820 -1.916 -6.756 1.00 86.00 79 SER A O 1
ATOM 597 N N . LEU A 1 80 ? 4.110 -3.582 -7.525 1.00 90.12 80 LEU A N 1
ATOM 598 C CA . LEU A 1 80 ? 4.123 -4.341 -6.268 1.00 90.12 80 LEU A CA 1
ATOM 599 C C . LEU A 1 80 ? 4.872 -3.608 -5.147 1.00 90.12 80 LEU A C 1
ATOM 601 O O . LEU A 1 80 ? 4.429 -3.626 -3.997 1.00 90.12 80 LEU A O 1
ATOM 605 N N . GLU A 1 81 ? 5.989 -2.956 -5.463 1.00 91.81 81 GLU A N 1
ATOM 606 C CA . GLU A 1 81 ? 6.773 -2.180 -4.502 1.00 91.81 81 GLU A CA 1
ATOM 607 C C . GLU A 1 81 ? 6.009 -0.945 -4.017 1.00 91.81 81 GLU A C 1
ATOM 609 O O . GLU A 1 81 ? 6.000 -0.662 -2.820 1.00 91.81 81 GLU A O 1
ATOM 614 N N . GLN A 1 82 ? 5.294 -0.258 -4.908 1.00 90.69 82 GLN A N 1
ATOM 615 C CA . GLN A 1 82 ? 4.423 0.853 -4.527 1.00 90.69 82 GLN A CA 1
ATOM 616 C C . GLN A 1 82 ? 3.234 0.392 -3.688 1.00 90.69 82 GLN A C 1
ATOM 618 O O . GLN A 1 82 ? 2.960 0.982 -2.646 1.00 90.69 82 GLN A O 1
ATOM 623 N N . PHE A 1 83 ? 2.572 -0.699 -4.085 1.00 93.12 83 PHE A N 1
ATOM 624 C CA . PHE A 1 83 ? 1.498 -1.302 -3.298 1.00 93.12 83 PHE A CA 1
ATOM 625 C C . PHE A 1 83 ? 1.967 -1.646 -1.878 1.00 93.12 83 PHE A C 1
ATOM 627 O O . PHE A 1 83 ? 1.302 -1.305 -0.897 1.00 93.12 83 PHE A O 1
ATOM 634 N N . ARG A 1 84 ? 3.143 -2.277 -1.760 1.00 95.06 84 ARG A N 1
ATOM 635 C CA . ARG A 1 84 ? 3.788 -2.552 -0.473 1.00 95.06 84 ARG A CA 1
ATOM 636 C C . ARG A 1 84 ? 4.039 -1.257 0.302 1.00 95.06 84 ARG A C 1
ATOM 638 O O . ARG A 1 84 ? 3.681 -1.191 1.474 1.00 95.06 84 ARG A O 1
ATOM 645 N N . GLY A 1 85 ? 4.607 -0.241 -0.346 1.00 93.75 85 GLY A N 1
ATOM 646 C CA . GLY A 1 85 ? 4.868 1.063 0.263 1.00 93.75 85 GLY A CA 1
ATOM 647 C C . GLY A 1 85 ? 3.605 1.697 0.846 1.00 93.75 85 GLY A C 1
ATOM 648 O O . GLY A 1 85 ? 3.618 2.151 1.987 1.00 93.75 85 GLY A O 1
ATOM 649 N N . CYS A 1 86 ? 2.479 1.645 0.129 1.00 92.75 86 CYS A N 1
ATOM 650 C CA . CYS A 1 86 ? 1.194 2.101 0.656 1.00 92.75 86 CYS A CA 1
ATOM 651 C C . CYS A 1 86 ? 0.778 1.315 1.912 1.00 92.75 86 CYS A C 1
ATOM 653 O O . CYS A 1 86 ? 0.419 1.917 2.921 1.00 92.75 86 CYS A O 1
ATOM 655 N N . LEU A 1 87 ? 0.862 -0.020 1.900 1.00 94.94 87 LEU A N 1
ATOM 656 C CA . LEU A 1 87 ? 0.522 -0.838 3.075 1.00 94.94 87 LEU A CA 1
ATOM 657 C C . LEU A 1 87 ? 1.403 -0.542 4.303 1.00 94.94 87 LEU A C 1
ATOM 659 O O . LEU A 1 87 ? 0.934 -0.666 5.438 1.00 94.94 87 LEU A O 1
ATOM 663 N N . GLU A 1 88 ? 2.667 -0.177 4.089 1.00 95.38 88 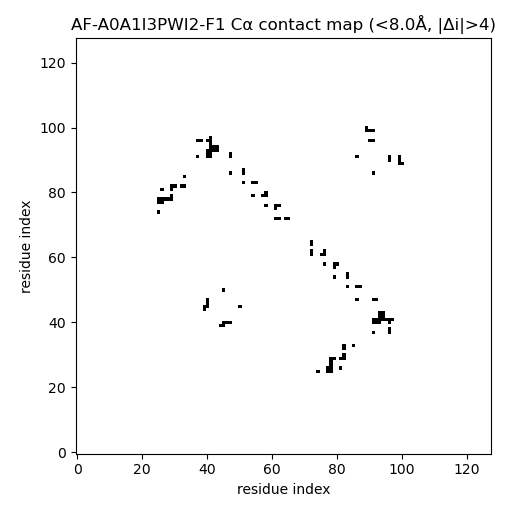GLU A N 1
ATOM 664 C CA . GLU A 1 88 ? 3.602 0.198 5.155 1.00 95.38 88 GLU A CA 1
ATOM 665 C C . GLU A 1 88 ? 3.310 1.593 5.719 1.00 95.38 88 GLU A C 1
ATOM 667 O O . GLU A 1 88 ? 3.371 1.781 6.934 1.00 95.38 88 GLU A O 1
ATOM 672 N N . VAL A 1 89 ? 2.974 2.553 4.852 1.00 92.81 89 VAL A N 1
ATOM 673 C CA . VAL A 1 89 ? 2.744 3.956 5.228 1.00 92.81 89 VAL A CA 1
ATOM 674 C C . VAL A 1 89 ? 1.415 4.149 5.953 1.00 92.81 89 VAL A C 1
ATOM 676 O O . VAL A 1 89 ? 1.377 4.857 6.957 1.00 92.81 89 VAL A O 1
ATOM 679 N N . TYR A 1 90 ? 0.333 3.542 5.462 1.00 94.06 90 TYR A N 1
ATOM 680 C CA . TYR A 1 90 ? -1.006 3.796 5.993 1.00 94.06 90 TYR A CA 1
ATOM 681 C C . TYR A 1 90 ? -1.320 2.935 7.224 1.00 94.06 90 TYR A C 1
ATOM 683 O O . TYR A 1 90 ? -1.082 1.716 7.249 1.00 94.06 90 TYR A O 1
ATOM 691 N N . ASP A 1 91 ? -1.933 3.541 8.243 1.00 95.50 91 ASP A N 1
ATOM 692 C CA . ASP A 1 91 ? -2.389 2.844 9.450 1.00 95.50 91 ASP A CA 1
ATOM 693 C C . ASP A 1 91 ? -3.748 2.152 9.234 1.00 95.50 91 ASP A C 1
ATOM 695 O O . ASP A 1 91 ? -4.754 2.432 9.886 1.00 95.50 91 ASP A O 1
ATOM 699 N N . LEU A 1 92 ? -3.786 1.223 8.275 1.00 96.25 92 LEU A N 1
ATOM 700 C CA . LEU A 1 92 ? -5.006 0.505 7.910 1.00 96.25 92 LEU A CA 1
ATOM 701 C C . LEU A 1 92 ? -5.411 -0.484 9.011 1.00 96.25 92 LEU A C 1
ATOM 703 O O . LEU A 1 92 ? -4.749 -1.503 9.221 1.00 96.25 92 LEU A O 1
ATOM 707 N N . LYS A 1 93 ? -6.533 -0.200 9.676 1.00 96.19 93 LYS A N 1
ATOM 708 C CA 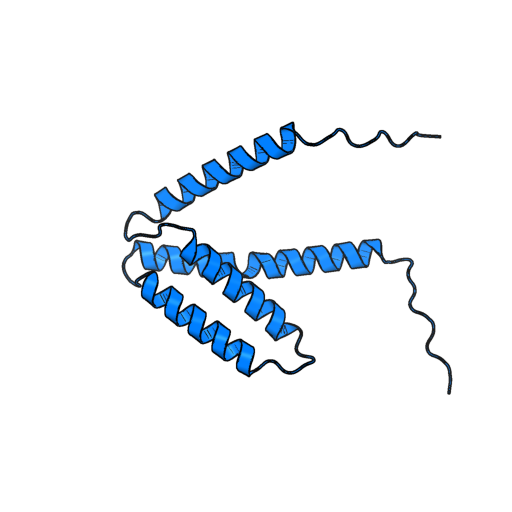. LYS A 1 93 ? -7.120 -1.031 10.737 1.00 96.19 93 LYS A CA 1
ATOM 709 C C . LYS A 1 93 ? -8.586 -1.354 10.438 1.00 96.19 93 LYS A C 1
ATOM 711 O O . LYS A 1 93 ? -9.278 -0.506 9.871 1.00 96.19 93 LYS A O 1
ATOM 716 N N . PRO A 1 94 ? -9.096 -2.527 10.860 1.00 97.25 94 PRO A N 1
ATOM 717 C CA . PRO A 1 94 ? -10.507 -2.870 10.692 1.00 97.25 94 PRO A CA 1
ATOM 718 C C . PRO A 1 94 ? -11.443 -1.786 11.240 1.00 97.25 94 PRO A C 1
ATOM 720 O O . PRO A 1 94 ? -11.281 -1.332 12.373 1.00 97.25 94 PRO A O 1
ATOM 723 N N . GLY A 1 95 ? -12.410 -1.363 10.423 1.00 96.31 95 GLY A N 1
ATOM 724 C CA . GLY A 1 95 ? -13.373 -0.303 10.738 1.00 96.31 95 GLY A CA 1
ATOM 725 C C . GLY A 1 95 ? -12.819 1.128 10.780 1.00 96.31 95 GLY A C 1
ATOM 726 O O . GLY A 1 95 ? -13.574 2.045 11.097 1.00 96.31 95 GLY A O 1
ATOM 727 N N . ALA A 1 96 ? -11.531 1.338 10.491 1.00 96.06 96 ALA A N 1
ATOM 728 C CA . ALA A 1 96 ? -10.875 2.649 10.547 1.00 96.06 96 ALA A CA 1
ATOM 729 C C . ALA A 1 96 ? -10.100 2.999 9.265 1.00 96.06 96 ALA A C 1
ATOM 731 O O . ALA A 1 96 ? -9.371 3.985 9.236 1.00 96.06 96 ALA A O 1
ATOM 732 N N . VAL A 1 97 ? -10.280 2.225 8.191 1.00 96.50 97 VAL A N 1
ATOM 733 C CA . VAL A 1 97 ? -9.576 2.444 6.921 1.00 96.50 97 VAL A CA 1
ATOM 734 C C . VAL A 1 97 ? -9.982 3.759 6.261 1.00 96.50 97 VAL A C 1
ATOM 736 O O . VAL A 1 97 ? -9.116 4.541 5.893 1.00 96.50 97 VAL A O 1
ATOM 739 N N . LEU A 1 98 ? -11.284 4.019 6.103 1.00 94.38 98 LEU A N 1
ATOM 740 C CA . LEU A 1 98 ? -11.741 5.235 5.423 1.00 94.38 98 LEU A CA 1
ATOM 741 C C . LEU A 1 98 ? -11.302 6.520 6.159 1.00 94.38 98 LEU A C 1
ATOM 743 O O . LEU A 1 98 ? -10.726 7.379 5.497 1.00 94.38 98 LEU A O 1
ATOM 747 N N . PRO A 1 99 ? -11.460 6.638 7.495 1.00 96.56 99 PRO A N 1
ATOM 748 C CA . PRO A 1 99 ? -10.933 7.784 8.238 1.00 96.56 99 PRO A CA 1
ATOM 749 C C . PRO A 1 99 ? -9.425 8.014 8.063 1.00 96.56 99 PRO A C 1
ATOM 751 O O . PRO A 1 99 ? -8.990 9.158 7.963 1.00 96.56 99 PRO A O 1
ATOM 754 N N . GLU A 1 100 ? -8.624 6.944 8.013 1.00 95.56 100 GLU A N 1
ATOM 755 C CA . GLU A 1 100 ? -7.180 7.041 7.761 1.00 95.56 100 GLU A CA 1
ATOM 756 C C . GLU A 1 100 ? -6.895 7.599 6.358 1.00 95.56 100 GLU A C 1
ATOM 758 O O . GLU A 1 100 ? -6.090 8.516 6.194 1.00 95.56 100 GLU A O 1
ATOM 763 N N . LEU A 1 101 ? -7.597 7.104 5.335 1.00 93.69 101 LEU A N 1
ATOM 764 C CA . LEU A 1 101 ? -7.421 7.582 3.962 1.00 93.69 101 LEU A CA 1
ATOM 765 C C . LEU A 1 101 ? -7.842 9.052 3.799 1.00 93.69 101 LEU A C 1
ATOM 767 O O . LEU A 1 101 ? -7.135 9.809 3.136 1.00 93.69 101 LEU A O 1
ATOM 771 N N . GLU A 1 102 ? -8.936 9.477 4.436 1.00 94.25 102 GLU A N 1
ATOM 772 C CA . GLU A 1 102 ? -9.400 10.876 4.436 1.00 94.25 102 GLU A CA 1
ATOM 773 C C . GLU A 1 102 ? -8.391 11.820 5.116 1.00 94.25 102 GLU A C 1
ATOM 775 O O . GLU A 1 102 ? -8.145 12.943 4.652 1.00 94.25 102 GLU A O 1
ATOM 780 N N . LEU A 1 103 ? -7.760 11.364 6.205 1.00 92.62 103 LEU A N 1
ATOM 781 C CA . LEU A 1 103 ? -6.691 12.105 6.873 1.00 92.62 103 LEU A CA 1
ATOM 782 C C . LEU A 1 103 ? -5.494 12.302 5.933 1.00 92.62 103 LEU A C 1
ATOM 784 O O . LEU A 1 103 ? -4.969 13.414 5.811 1.00 92.62 103 LEU A O 1
ATOM 788 N N . CYS A 1 104 ? -5.082 11.241 5.240 1.00 90.00 104 CYS A N 1
ATOM 789 C CA . CYS A 1 104 ? -3.976 11.295 4.292 1.00 90.00 104 CYS A CA 1
ATOM 790 C C . CYS A 1 104 ? -4.289 12.143 3.054 1.00 90.00 104 CYS A C 1
ATOM 792 O O . CYS A 1 104 ? -3.422 12.898 2.613 1.00 90.00 104 CYS A O 1
ATOM 794 N N . GLU A 1 105 ? -5.512 12.077 2.521 1.00 89.88 105 GLU A N 1
ATOM 795 C CA . GLU A 1 105 ? -5.973 12.948 1.433 1.00 89.88 105 GLU A CA 1
ATOM 796 C C . GLU A 1 105 ? -5.852 14.421 1.835 1.00 89.88 105 GLU A C 1
ATOM 798 O O . GLU A 1 105 ? -5.272 15.231 1.109 1.00 89.88 105 GLU A O 1
ATOM 803 N N . THR A 1 106 ? -6.329 14.758 3.036 1.00 88.44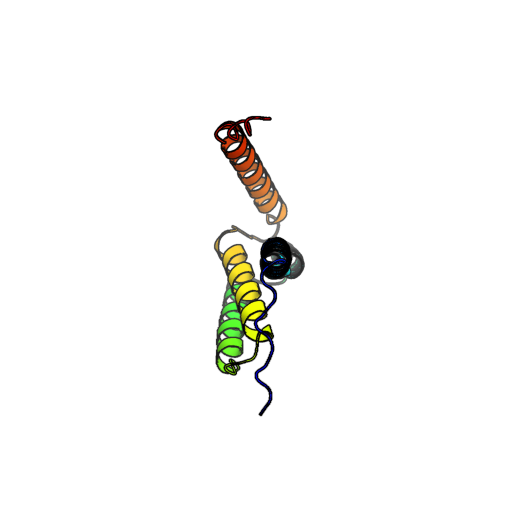 106 THR A N 1
ATOM 804 C CA . THR A 1 106 ? -6.260 16.123 3.566 1.00 88.44 106 THR A CA 1
ATOM 805 C C . THR A 1 106 ? -4.810 16.597 3.690 1.00 88.44 106 THR A C 1
ATOM 807 O O . THR A 1 106 ? -4.480 17.713 3.276 1.00 88.44 106 THR A O 1
ATOM 810 N N . ALA A 1 107 ? -3.920 15.755 4.223 1.00 84.81 107 ALA A N 1
ATOM 811 C CA . ALA A 1 107 ? -2.500 16.073 4.346 1.00 84.81 107 ALA A CA 1
ATOM 812 C C . ALA A 1 107 ? -1.836 16.293 2.973 1.00 84.81 107 ALA A C 1
ATOM 814 O O . ALA A 1 107 ? -1.136 17.291 2.781 1.00 84.81 107 ALA A O 1
ATOM 815 N N . ALA A 1 108 ? -2.109 15.415 2.002 1.00 84.88 108 ALA A N 1
ATOM 816 C CA . ALA A 1 108 ? -1.583 15.520 0.642 1.00 84.88 108 ALA A CA 1
ATOM 817 C C . ALA A 1 108 ? -2.087 16.783 -0.079 1.00 84.88 108 ALA A C 1
ATOM 819 O O . ALA A 1 108 ? -1.318 17.471 -0.758 1.00 84.88 108 ALA A O 1
ATOM 820 N N . PHE A 1 109 ? -3.362 17.136 0.104 1.00 85.38 109 PHE A N 1
ATOM 821 C CA . PHE A 1 109 ? -3.943 18.360 -0.443 1.00 85.38 109 PHE A CA 1
ATOM 822 C C . PHE A 1 109 ? -3.259 19.618 0.115 1.00 85.38 109 PHE A C 1
ATOM 824 O O . PHE A 1 109 ? -2.875 20.514 -0.645 1.00 85.38 109 PHE A O 1
ATOM 831 N N . LEU A 1 110 ? -3.053 19.680 1.435 1.00 85.94 110 LEU A N 1
ATOM 832 C CA . LEU A 1 110 ? -2.356 20.795 2.084 1.00 85.94 110 LEU A CA 1
ATOM 833 C C . LEU A 1 110 ? -0.915 20.932 1.579 1.00 85.94 110 LEU A C 1
ATOM 835 O O . LEU A 1 110 ? -0.466 22.043 1.286 1.00 85.94 110 LEU A O 1
ATOM 839 N N . GLU A 1 111 ? -0.204 19.816 1.428 1.00 82.56 111 GLU A N 1
ATOM 840 C CA . GLU A 1 111 ? 1.156 19.814 0.897 1.00 82.56 111 GLU A CA 1
ATOM 841 C C . GLU A 1 111 ? 1.205 20.343 -0.545 1.00 82.56 111 GLU A C 1
ATOM 843 O O . GLU A 1 111 ? 2.036 21.203 -0.862 1.00 82.56 111 GLU A O 1
ATOM 848 N N . GLN A 1 112 ? 0.288 19.903 -1.414 1.00 81.00 112 GLN A N 1
ATOM 849 C CA . GLN A 1 112 ? 0.199 20.426 -2.779 1.00 81.00 112 GLN A CA 1
ATOM 850 C C . GLN A 1 112 ? -0.039 21.937 -2.805 1.00 81.00 112 GLN A C 1
ATOM 852 O O . GLN A 1 112 ? 0.590 22.638 -3.602 1.00 81.00 112 GLN A O 1
ATOM 857 N N . MET A 1 113 ? -0.912 22.461 -1.940 1.00 84.00 113 MET A N 1
ATOM 858 C CA . MET A 1 113 ? -1.147 23.904 -1.865 1.00 84.00 113 MET A CA 1
ATOM 859 C C . MET A 1 113 ? 0.118 24.674 -1.473 1.00 84.00 113 MET A C 1
ATOM 861 O O . MET A 1 113 ? 0.418 25.706 -2.077 1.00 84.00 113 MET A O 1
ATOM 865 N N . VAL A 1 114 ? 0.890 24.170 -0.505 1.00 84.19 114 VAL A N 1
ATOM 866 C CA . VAL A 1 114 ? 2.164 24.784 -0.094 1.00 84.19 114 VAL A CA 1
ATOM 867 C C . VAL A 1 114 ? 3.180 24.754 -1.237 1.00 84.19 114 VAL A C 1
ATOM 869 O O . VAL A 1 114 ? 3.799 25.777 -1.529 1.00 84.19 114 VAL A O 1
ATOM 872 N N . ARG A 1 115 ? 3.317 23.617 -1.931 1.00 80.06 115 ARG A N 1
ATOM 873 C CA . ARG A 1 115 ? 4.219 23.481 -3.087 1.00 80.06 115 ARG A CA 1
ATOM 874 C C . ARG A 1 115 ? 3.850 24.448 -4.213 1.00 80.06 115 ARG A C 1
ATOM 876 O O . ARG A 1 115 ? 4.730 25.115 -4.744 1.00 80.06 115 ARG A O 1
ATOM 883 N N . ARG A 1 116 ? 2.557 24.581 -4.536 1.00 76.94 116 ARG A N 1
ATOM 884 C CA . ARG A 1 116 ? 2.069 25.533 -5.552 1.00 76.94 116 ARG A CA 1
ATOM 885 C C . ARG A 1 116 ? 2.335 26.982 -5.162 1.00 76.94 116 ARG A C 1
ATOM 887 O O . ARG A 1 116 ? 2.738 27.767 -6.009 1.00 76.94 116 ARG A O 1
ATOM 894 N N . ARG A 1 117 ? 2.152 27.330 -3.886 1.00 78.38 117 ARG A N 1
ATOM 895 C CA . ARG A 1 117 ? 2.429 28.679 -3.375 1.00 78.38 117 ARG A CA 1
ATOM 896 C C . ARG A 1 117 ? 3.915 29.047 -3.439 1.00 78.38 117 ARG A C 1
ATOM 898 O O . ARG A 1 117 ? 4.232 30.213 -3.636 1.00 78.38 117 ARG A O 1
ATOM 905 N N . ASN A 1 118 ? 4.800 28.069 -3.264 1.00 78.31 118 ASN A N 1
ATOM 906 C CA . ASN A 1 118 ? 6.252 28.262 -3.263 1.00 78.31 118 ASN A CA 1
ATOM 907 C C . ASN A 1 118 ? 6.902 28.003 -4.632 1.00 78.31 118 ASN A C 1
ATOM 909 O O . ASN A 1 118 ? 8.130 28.018 -4.725 1.00 78.31 118 ASN A O 1
ATOM 913 N N . ARG A 1 119 ? 6.114 27.741 -5.685 1.00 75.25 119 ARG A N 1
ATOM 914 C CA . ARG A 1 119 ? 6.648 27.547 -7.034 1.00 75.25 119 ARG A CA 1
ATOM 915 C C . ARG A 1 119 ? 7.233 28.885 -7.514 1.00 75.25 119 ARG A C 1
ATOM 917 O O . ARG A 1 119 ? 6.496 29.873 -7.514 1.00 75.25 119 ARG A O 1
ATOM 924 N N . PRO A 1 120 ? 8.527 28.950 -7.879 1.00 71.81 120 PRO A N 1
ATOM 925 C CA . PRO A 1 120 ? 9.087 30.166 -8.449 1.00 71.81 120 PRO A CA 1
ATOM 926 C C . PRO A 1 120 ? 8.307 30.548 -9.715 1.00 71.81 120 PRO A C 1
ATOM 928 O O . PRO A 1 120 ? 7.838 29.645 -10.417 1.00 71.81 120 PRO A O 1
ATOM 931 N N . PRO A 1 121 ? 8.131 31.853 -9.990 1.00 71.00 121 PRO A N 1
ATOM 932 C CA . PRO A 1 121 ? 7.516 32.290 -11.235 1.00 71.00 121 PRO A CA 1
ATOM 933 C C . PRO A 1 121 ? 8.305 31.701 -12.406 1.00 71.00 121 PRO A C 1
ATOM 935 O O . PRO A 1 121 ? 9.539 31.703 -12.384 1.00 71.00 121 PRO A O 1
ATOM 938 N N . GLU A 1 122 ? 7.590 31.144 -13.384 1.00 65.12 122 GLU A N 1
ATOM 939 C CA . GLU A 1 122 ? 8.212 30.730 -14.639 1.00 65.12 122 GLU A CA 1
ATOM 940 C C . GLU A 1 122 ? 8.856 31.975 -15.270 1.00 65.12 122 GLU A C 1
ATOM 942 O O . GLU A 1 122 ? 8.240 33.046 -15.231 1.00 65.12 122 GLU A O 1
ATOM 947 N N . PRO A 1 123 ? 10.111 31.887 -15.749 1.00 60.69 123 PRO A N 1
ATOM 948 C CA . PRO A 1 123 ? 10.735 33.009 -16.432 1.00 60.69 123 PRO A CA 1
ATOM 949 C C . PRO A 1 123 ? 9.838 33.409 -17.602 1.00 60.69 123 PRO A C 1
ATOM 951 O O . PRO A 1 123 ? 9.425 32.551 -18.380 1.00 60.69 123 PRO A O 1
ATOM 954 N N . GLU A 1 124 ? 9.495 34.696 -17.682 1.00 62.41 124 GLU A N 1
ATOM 955 C CA . GLU A 1 124 ? 8.797 35.239 -18.843 1.00 62.41 124 GLU A CA 1
ATOM 956 C C . GLU A 1 124 ? 9.689 34.961 -20.056 1.00 62.41 124 GLU A C 1
ATOM 958 O O . GLU A 1 124 ? 10.815 35.451 -20.125 1.00 62.41 124 GLU A O 1
ATOM 963 N N . GLU A 1 125 ? 9.233 34.093 -20.962 1.00 59.22 125 GLU A N 1
ATOM 964 C CA . GLU A 1 125 ? 9.868 33.951 -22.265 1.00 59.22 125 GLU A CA 1
ATOM 965 C C . GLU A 1 125 ? 9.772 35.317 -22.944 1.00 59.22 125 GLU A C 1
ATOM 967 O O . GLU A 1 125 ? 8.673 35.780 -23.264 1.00 59.22 125 GLU A O 1
ATOM 972 N N . ASP A 1 126 ? 10.922 35.982 -23.083 1.00 61.66 126 ASP A N 1
ATOM 973 C CA . ASP A 1 126 ? 11.062 37.231 -23.820 1.00 61.66 126 ASP A CA 1
ATOM 974 C C . ASP A 1 126 ? 10.458 37.022 -25.219 1.00 61.66 126 ASP A C 1
ATOM 976 O O . ASP A 1 126 ? 10.987 36.281 -26.049 1.00 61.66 126 ASP A O 1
ATOM 980 N N . GLN A 1 127 ? 9.292 37.628 -25.453 1.00 50.97 127 GLN A N 1
ATOM 981 C CA . GLN A 1 127 ? 8.666 37.674 -26.769 1.00 50.97 127 GLN A CA 1
ATOM 982 C C . GLN A 1 127 ? 9.435 38.701 -27.603 1.00 50.97 127 GLN A C 1
ATOM 984 O O . GLN A 1 127 ? 9.195 39.904 -27.472 1.00 50.97 127 GLN A O 1
ATOM 989 N N . ASP A 1 128 ? 10.383 38.206 -28.402 1.00 52.47 128 ASP A N 1
ATOM 990 C CA . ASP A 1 128 ? 11.052 38.944 -29.485 1.00 52.47 128 ASP A CA 1
ATOM 991 C C . ASP A 1 128 ? 10.051 39.547 -30.494 1.00 52.47 128 ASP A C 1
ATOM 993 O O . ASP A 1 128 ? 9.094 38.843 -30.908 1.00 52.47 128 ASP A O 1
#